Protein AF-R6ZCU5-F1 (afdb_monomer_lite)

Secondary structure (DSSP, 8-state):
-BTTSGGGG-S-B-HHHHTTSEEEEETT-HHHHHHHHHH-TTSEEEEES-HHHHHHHHHH----B---HHHHTTSPP-TTB----B-SGGG---------GGGHHHHHHHHHHHHT-----SSTT--------------HHHHHHHHTTS------------

pLDDT: mean 70.79, std 24.39, range [27.36, 96.94]

Sequence (162 aa):
MPLGHPLAARQSVTFQDLDGFSLLAHRNALAWMELCRRKLPHSNLLAQDSLESLHQLIDSSTLPAFGSVRALERERPRGNRVAIPLQDAEARATYYLACLQGEQKRYSGLFRRVRGGIWVSPVAGALVPNAGSVAVILNSAFLLQRRRKLPLEEERQPTLLS

Structure (mmCIF, N/CA/C/O backbone):
data_AF-R6ZCU5-F1
#
_entry.id   AF-R6ZCU5-F1
#
loop_
_atom_site.group_PDB
_atom_site.id
_atom_site.type_symbol
_atom_site.label_atom_id
_atom_site.label_alt_id
_atom_site.label_comp_id
_atom_site.label_asym_id
_atom_site.label_entity_id
_atom_site.label_seq_id
_atom_site.pdbx_PDB_ins_code
_atom_site.Cartn_x
_atom_site.Cartn_y
_atom_site.Cartn_z
_atom_site.occupancy
_atom_site.B_iso_or_equiv
_atom_site.auth_seq_id
_atom_site.auth_comp_id
_atom_site.auth_asym_id
_atom_site.auth_atom_id
_atom_site.pdbx_PDB_model_num
ATOM 1 N N . MET A 1 1 ? 6.414 4.471 -5.700 1.00 90.50 1 MET A N 1
ATOM 2 C CA . MET A 1 1 ? 6.729 4.578 -7.139 1.00 90.50 1 MET A CA 1
ATOM 3 C C . MET A 1 1 ? 8.246 4.623 -7.329 1.00 90.50 1 MET A C 1
ATOM 5 O O . MET A 1 1 ? 8.866 5.409 -6.629 1.00 90.50 1 MET A O 1
ATOM 9 N N . PRO A 1 2 ? 8.875 3.791 -8.178 1.00 92.88 2 PRO A N 1
ATOM 10 C CA . PRO A 1 2 ? 10.289 3.953 -8.546 1.00 92.88 2 PRO A CA 1
ATOM 11 C C . PRO A 1 2 ? 10.523 5.289 -9.260 1.00 92.88 2 PRO A C 1
ATOM 13 O O . PRO A 1 2 ? 9.673 5.695 -10.047 1.00 92.88 2 PRO A O 1
ATOM 16 N N . LEU A 1 3 ? 11.662 5.950 -9.023 1.00 91.50 3 LEU A N 1
ATOM 17 C CA . LEU A 1 3 ? 11.943 7.283 -9.587 1.00 91.50 3 LEU A CA 1
ATOM 18 C C . LEU A 1 3 ? 11.952 7.327 -11.126 1.00 91.50 3 LEU A C 1
ATOM 20 O O . LEU A 1 3 ? 11.568 8.338 -11.700 1.00 91.50 3 LEU A O 1
ATOM 24 N N . GLY A 1 4 ? 12.345 6.237 -11.793 1.00 91.25 4 GLY A N 1
ATOM 25 C CA . GLY A 1 4 ? 12.350 6.145 -13.260 1.00 91.25 4 GLY A CA 1
ATOM 26 C C . GLY A 1 4 ? 10.990 5.833 -13.897 1.00 91.25 4 GLY A C 1
ATOM 27 O O . GLY A 1 4 ? 10.905 5.712 -15.114 1.00 91.25 4 GLY A O 1
ATOM 28 N N . HIS A 1 5 ? 9.928 5.653 -13.107 1.00 93.00 5 HIS A N 1
ATOM 29 C CA . HIS A 1 5 ? 8.602 5.342 -13.643 1.00 93.00 5 HIS A CA 1
ATOM 30 C C . HIS A 1 5 ? 7.949 6.600 -14.252 1.00 93.00 5 HIS A C 1
ATOM 32 O O . HIS A 1 5 ? 8.029 7.658 -13.629 1.00 93.00 5 HIS A O 1
ATOM 38 N N . PRO A 1 6 ? 7.213 6.524 -15.381 1.00 92.31 6 PRO A N 1
ATOM 39 C CA . PRO A 1 6 ? 6.577 7.700 -16.000 1.00 92.31 6 PRO A CA 1
ATOM 40 C C . PRO A 1 6 ? 5.651 8.486 -15.060 1.00 92.31 6 PRO A C 1
ATOM 42 O O . PRO A 1 6 ? 5.532 9.705 -15.142 1.00 92.31 6 PRO A O 1
ATOM 45 N N . LEU A 1 7 ? 5.008 7.782 -14.126 1.00 93.12 7 LEU A N 1
ATOM 46 C CA . LEU A 1 7 ? 4.127 8.386 -13.123 1.00 93.12 7 LEU A CA 1
ATOM 47 C C . LEU A 1 7 ? 4.873 8.987 -11.920 1.00 93.12 7 LEU A C 1
ATOM 49 O O . LEU A 1 7 ? 4.233 9.626 -11.095 1.00 93.12 7 LEU A O 1
ATOM 53 N N . ALA A 1 8 ? 6.191 8.799 -11.794 1.00 91.69 8 ALA A N 1
ATOM 54 C CA . ALA A 1 8 ? 6.970 9.221 -10.627 1.00 91.69 8 ALA A CA 1
ATOM 55 C C . ALA A 1 8 ? 6.992 10.743 -10.416 1.00 91.69 8 ALA A C 1
ATOM 57 O O . ALA A 1 8 ? 7.107 11.203 -9.284 1.00 91.69 8 ALA A O 1
ATOM 58 N N . ALA A 1 9 ? 6.866 11.512 -11.499 1.00 91.56 9 ALA A N 1
ATOM 59 C CA . ALA A 1 9 ? 6.866 12.972 -11.468 1.00 91.56 9 ALA A CA 1
ATOM 60 C C . ALA A 1 9 ? 5.484 13.583 -11.163 1.00 91.56 9 ALA A C 1
ATOM 62 O O . ALA A 1 9 ? 5.365 14.801 -11.039 1.00 91.56 9 ALA A O 1
ATOM 63 N N . ARG A 1 10 ? 4.424 12.768 -11.074 1.00 91.69 10 ARG A N 1
ATOM 64 C CA . ARG A 1 10 ? 3.072 13.267 -10.799 1.00 91.69 10 ARG A CA 1
ATOM 65 C C . ARG A 1 10 ? 2.882 13.539 -9.307 1.00 91.69 10 ARG A C 1
ATOM 67 O O . ARG A 1 10 ? 3.370 12.795 -8.463 1.00 91.69 10 ARG A O 1
ATOM 74 N N . GLN A 1 11 ? 2.114 14.581 -8.991 1.00 89.44 11 GLN A N 1
ATOM 75 C CA . GLN A 1 11 ? 1.754 14.929 -7.608 1.00 89.44 11 GLN A CA 1
ATOM 76 C C . GLN A 1 11 ? 0.723 13.962 -7.006 1.00 89.44 11 GLN A C 1
ATOM 78 O O . GLN A 1 11 ? 0.718 13.734 -5.800 1.00 89.44 11 GLN A O 1
ATOM 83 N N . SER A 1 12 ? -0.134 13.385 -7.845 1.00 89.31 12 SER A N 1
ATOM 84 C CA . SER A 1 12 ? -1.115 12.357 -7.501 1.00 89.31 12 SER A CA 1
ATOM 85 C C . SER A 1 12 ? -1.391 11.477 -8.720 1.00 89.31 12 SER A C 1
ATOM 87 O O . SER A 1 12 ? -1.084 11.849 -9.856 1.00 89.31 12 SER A O 1
ATOM 89 N N . VAL A 1 13 ? -1.962 10.299 -8.483 1.00 92.31 13 VAL A N 1
ATOM 90 C CA . VAL A 1 13 ? -2.435 9.383 -9.532 1.00 92.31 13 VAL A CA 1
ATOM 91 C C . VAL A 1 13 ? -3.822 8.853 -9.187 1.00 92.31 13 VAL A C 1
ATOM 93 O O . VAL A 1 13 ? -4.266 8.953 -8.043 1.00 92.31 13 VAL A O 1
ATOM 96 N N . THR A 1 14 ? -4.503 8.283 -10.171 1.00 93.31 14 THR A N 1
ATOM 97 C CA . THR A 1 14 ? -5.758 7.543 -9.992 1.00 93.31 14 THR A CA 1
ATOM 98 C C . THR A 1 14 ? -5.542 6.037 -10.149 1.00 93.31 14 THR A C 1
ATOM 100 O O . THR A 1 14 ? -4.502 5.600 -10.647 1.00 93.31 14 THR A O 1
ATOM 103 N N . PHE A 1 15 ? -6.523 5.214 -9.773 1.00 93.00 15 PHE A N 1
ATOM 104 C CA . PHE A 1 15 ? -6.508 3.791 -10.127 1.00 93.00 15 PHE A CA 1
ATOM 105 C C . PHE A 1 15 ? -6.461 3.587 -11.644 1.00 93.00 15 PHE A C 1
ATOM 107 O O . PHE A 1 15 ? -5.748 2.706 -12.106 1.00 93.00 15 PHE A O 1
ATOM 114 N N . GLN A 1 16 ? -7.143 4.433 -12.420 1.00 95.56 16 GLN A N 1
ATOM 115 C CA . GLN A 1 16 ? -7.116 4.355 -13.880 1.00 95.56 16 GLN A CA 1
ATOM 116 C C . GLN A 1 16 ? -5.708 4.585 -14.446 1.00 95.56 16 GLN A C 1
ATOM 118 O O . GLN A 1 16 ? -5.315 3.906 -15.386 1.00 95.56 16 GLN A O 1
ATOM 123 N N . ASP A 1 17 ? -4.925 5.490 -13.851 1.00 94.88 17 ASP A N 1
ATOM 124 C CA . ASP A 1 17 ? -3.525 5.697 -14.245 1.00 94.88 17 ASP A CA 1
ATOM 125 C C . ASP A 1 17 ? -2.634 4.484 -13.944 1.00 94.88 17 ASP A C 1
ATOM 127 O O . ASP A 1 17 ? -1.582 4.332 -14.559 1.00 94.88 17 ASP A O 1
ATOM 131 N N . LEU A 1 18 ? -3.008 3.659 -12.960 1.00 93.69 18 LEU A N 1
ATOM 132 C CA . LEU A 1 18 ? -2.254 2.475 -12.541 1.00 93.69 18 LEU A CA 1
ATOM 133 C C . LEU A 1 18 ? -2.708 1.186 -13.242 1.00 93.69 18 LEU A C 1
ATOM 135 O O . LEU A 1 18 ? -1.984 0.186 -13.190 1.00 93.69 18 LEU A O 1
ATOM 139 N N . ASP A 1 19 ? -3.889 1.187 -13.856 1.00 95.75 19 ASP A N 1
ATOM 140 C CA . ASP A 1 19 ? -4.456 0.003 -14.489 1.00 95.75 19 ASP A CA 1
ATOM 141 C C . ASP A 1 19 ? -3.603 -0.439 -15.687 1.00 95.75 19 ASP A C 1
ATOM 143 O O . ASP A 1 19 ? -3.091 0.375 -16.456 1.00 95.75 19 ASP A O 1
ATOM 147 N N . GLY A 1 20 ? -3.388 -1.746 -15.814 1.00 94.50 20 GLY A N 1
ATOM 148 C CA . GLY A 1 20 ? -2.476 -2.324 -16.808 1.00 94.50 20 GLY A CA 1
ATOM 149 C C . GLY A 1 20 ? -1.012 -2.443 -16.362 1.00 94.50 20 GLY A C 1
ATOM 150 O O . GLY A 1 20 ? -0.247 -3.177 -16.987 1.00 94.50 20 GLY A O 1
ATOM 151 N N . PHE A 1 21 ? -0.595 -1.806 -15.259 1.00 93.50 21 PHE A N 1
ATOM 152 C CA . PHE A 1 21 ? 0.750 -2.013 -14.704 1.00 93.50 21 PHE A CA 1
ATOM 153 C C . PHE A 1 21 ? 0.845 -3.263 -13.818 1.00 93.50 21 PHE A C 1
ATOM 155 O O . PHE A 1 21 ? -0.131 -3.713 -13.218 1.00 93.50 21 PHE A O 1
ATOM 162 N N . SER A 1 22 ? 2.060 -3.805 -13.682 1.00 94.19 22 SER A N 1
ATOM 163 C CA . SER A 1 22 ? 2.373 -4.800 -12.648 1.00 94.19 22 SER A CA 1
ATOM 164 C C . SER A 1 22 ? 2.699 -4.103 -11.330 1.00 94.19 22 SER A C 1
ATOM 166 O O . SER A 1 22 ? 3.549 -3.215 -11.300 1.00 94.19 22 SER A O 1
ATOM 168 N N . LEU A 1 23 ? 2.045 -4.500 -10.240 1.00 92.81 23 LEU A N 1
ATOM 169 C CA . LEU A 1 23 ? 2.118 -3.810 -8.951 1.00 92.81 23 LEU A CA 1
ATOM 170 C C . LEU A 1 23 ? 2.423 -4.801 -7.828 1.00 92.81 23 LEU A C 1
ATOM 172 O O . LEU A 1 23 ? 1.792 -5.852 -7.723 1.00 92.81 23 LEU A O 1
ATOM 176 N N . LEU A 1 24 ? 3.360 -4.443 -6.953 1.00 92.31 24 LEU A N 1
ATOM 177 C CA . LEU A 1 24 ? 3.630 -5.171 -5.716 1.00 92.31 24 LEU A CA 1
ATOM 178 C C . LEU A 1 24 ? 2.575 -4.815 -4.667 1.00 92.31 24 LEU A C 1
ATOM 180 O O . LEU A 1 24 ? 2.266 -3.638 -4.469 1.00 92.31 24 LEU A O 1
ATOM 184 N N . ALA A 1 25 ? 2.044 -5.814 -3.968 1.00 89.00 25 ALA A N 1
ATOM 185 C CA . ALA A 1 25 ? 1.054 -5.605 -2.915 1.00 89.00 25 ALA A CA 1
ATOM 186 C C . ALA A 1 25 ? 1.232 -6.603 -1.765 1.00 89.00 25 ALA A C 1
ATOM 188 O O . ALA A 1 25 ? 1.785 -7.690 -1.937 1.00 89.00 25 ALA A O 1
ATOM 189 N N . HIS A 1 26 ? 0.720 -6.255 -0.585 1.00 85.56 26 HIS A N 1
ATOM 190 C CA . HIS A 1 26 ? 0.636 -7.187 0.540 1.00 85.56 26 HIS A CA 1
ATOM 191 C C . HIS A 1 26 ? -0.700 -7.935 0.516 1.00 85.56 26 HIS A C 1
ATOM 193 O O . HIS A 1 26 ? -1.758 -7.308 0.565 1.00 85.56 26 HIS A O 1
ATOM 199 N N . ARG A 1 27 ? -0.682 -9.274 0.475 1.00 81.81 27 ARG A N 1
ATOM 200 C CA . ARG A 1 27 ? -1.903 -10.089 0.336 1.00 81.81 27 ARG A CA 1
ATOM 201 C C . ARG A 1 27 ? -2.856 -9.944 1.521 1.00 81.81 27 ARG A C 1
ATOM 203 O O . ARG A 1 27 ? -4.070 -9.913 1.328 1.00 81.81 27 ARG A O 1
ATOM 210 N N . ASN A 1 28 ? -2.325 -9.823 2.738 1.00 76.62 28 ASN A N 1
ATOM 211 C CA . ASN A 1 28 ? -3.148 -9.785 3.954 1.00 76.62 28 ASN A CA 1
ATOM 212 C C . ASN A 1 28 ? -3.865 -8.439 4.153 1.00 76.62 28 ASN A C 1
ATOM 214 O O . ASN A 1 28 ? -4.704 -8.298 5.043 1.00 76.62 28 ASN A O 1
ATOM 218 N N . ALA A 1 29 ? -3.605 -7.461 3.286 1.00 75.06 29 ALA A N 1
ATOM 219 C CA . ALA A 1 29 ? -4.337 -6.209 3.199 1.00 75.06 29 ALA A CA 1
ATOM 220 C C . ALA A 1 29 ? -5.683 -6.397 2.460 1.00 75.06 29 ALA A C 1
ATOM 222 O O . ALA A 1 29 ? -5.950 -5.736 1.461 1.00 75.06 29 ALA A O 1
ATOM 223 N N . LEU A 1 30 ? -6.539 -7.308 2.943 1.00 70.38 30 LEU A N 1
ATOM 224 C CA . LEU A 1 30 ? -7.701 -7.835 2.205 1.00 70.38 30 LEU A CA 1
ATOM 225 C C . LEU A 1 30 ? -8.634 -6.764 1.609 1.00 70.38 30 LEU A C 1
ATOM 227 O O . LEU A 1 30 ? -9.051 -6.901 0.463 1.00 70.38 30 LEU A O 1
ATOM 231 N N . ALA A 1 31 ? -8.924 -5.685 2.345 1.00 75.19 31 ALA A N 1
ATOM 232 C CA . ALA A 1 31 ? -9.763 -4.585 1.848 1.00 75.19 31 ALA A CA 1
ATOM 233 C C . ALA A 1 31 ? -9.150 -3.893 0.620 1.00 75.19 31 ALA A C 1
ATOM 235 O O . ALA A 1 31 ? -9.834 -3.604 -0.359 1.00 75.19 31 ALA A O 1
ATOM 236 N N . TRP A 1 32 ? -7.839 -3.664 0.670 1.00 79.75 32 TRP A N 1
ATOM 237 C CA . TRP A 1 32 ? -7.087 -3.057 -0.417 1.00 79.75 32 TRP A CA 1
ATOM 238 C C . TRP A 1 32 ? -6.946 -4.015 -1.597 1.00 79.75 32 TRP A C 1
ATOM 240 O O . TRP A 1 32 ? -7.110 -3.601 -2.737 1.00 79.75 32 TRP A O 1
ATOM 250 N N . MET A 1 33 ? -6.734 -5.306 -1.334 1.00 82.62 33 MET A N 1
ATOM 251 C CA . MET A 1 33 ? -6.694 -6.329 -2.380 1.00 82.62 33 MET A CA 1
ATOM 252 C C . MET A 1 33 ? -8.020 -6.441 -3.139 1.00 82.62 33 MET A C 1
ATOM 254 O O . MET A 1 33 ? -8.014 -6.577 -4.360 1.00 82.62 33 MET A O 1
ATOM 258 N N . GLU A 1 34 ? -9.157 -6.371 -2.444 1.00 84.94 34 GLU A N 1
ATOM 259 C CA . GLU A 1 34 ? -10.476 -6.358 -3.085 1.00 84.94 34 GLU A CA 1
ATOM 260 C C . GLU A 1 34 ? -10.679 -5.098 -3.935 1.00 84.94 34 GLU A C 1
ATOM 262 O O . GLU A 1 34 ? -11.139 -5.190 -5.073 1.00 84.94 34 GLU A O 1
ATOM 267 N N . LEU A 1 35 ? -10.290 -3.930 -3.416 1.00 85.81 35 LEU A N 1
ATOM 268 C CA . LEU A 1 35 ? -10.362 -2.676 -4.160 1.00 85.81 35 LEU A CA 1
ATOM 269 C C . LEU A 1 35 ? -9.506 -2.724 -5.431 1.00 85.81 35 LEU A C 1
ATOM 271 O O . LEU A 1 35 ? -10.021 -2.446 -6.512 1.00 85.81 35 LEU A O 1
ATOM 275 N N . CYS A 1 36 ? -8.245 -3.148 -5.318 1.00 85.88 36 CYS A N 1
ATOM 276 C CA . CYS A 1 36 ? -7.345 -3.294 -6.457 1.00 85.88 36 CYS A CA 1
ATOM 277 C C . CYS A 1 36 ? -7.904 -4.280 -7.489 1.00 85.88 36 CYS A C 1
ATOM 279 O O . CYS A 1 36 ? -7.908 -3.965 -8.668 1.00 85.88 36 CYS A O 1
ATOM 281 N N . ARG A 1 37 ? -8.471 -5.422 -7.078 1.00 87.38 37 ARG A N 1
ATOM 282 C CA . ARG A 1 37 ? -9.116 -6.362 -8.018 1.00 87.38 37 ARG A CA 1
ATOM 283 C C . ARG A 1 37 ? -10.273 -5.744 -8.805 1.00 87.38 37 ARG A C 1
ATOM 285 O O . ARG A 1 37 ? -10.496 -6.139 -9.941 1.00 87.38 37 ARG A O 1
ATOM 292 N N . ARG A 1 38 ? -11.024 -4.810 -8.211 1.00 92.00 38 ARG A N 1
ATOM 293 C CA . ARG A 1 38 ? -12.134 -4.124 -8.896 1.00 92.00 38 ARG A CA 1
ATOM 294 C C . ARG A 1 38 ? -11.668 -2.975 -9.785 1.00 92.00 38 ARG A C 1
ATOM 296 O O . ARG A 1 38 ? -12.273 -2.741 -10.823 1.00 92.00 38 ARG A O 1
ATOM 303 N N . LYS A 1 39 ? -10.660 -2.223 -9.342 1.00 93.19 39 LYS A N 1
ATOM 304 C CA . LYS A 1 39 ? -10.241 -0.956 -9.962 1.00 93.19 39 LYS A CA 1
ATOM 305 C C . LYS A 1 39 ? -9.039 -1.083 -10.888 1.00 93.19 39 LYS A C 1
ATOM 307 O O . LYS A 1 39 ? -8.785 -0.165 -11.654 1.00 93.19 39 LYS A O 1
ATOM 312 N N . LEU A 1 40 ? -8.335 -2.207 -10.814 1.00 93.69 40 LEU A N 1
ATOM 313 C CA . LEU A 1 40 ? -7.165 -2.528 -11.621 1.00 93.69 40 LEU A CA 1
ATOM 314 C C . LEU A 1 40 ? -7.361 -3.880 -12.336 1.00 93.69 40 LEU A C 1
ATOM 316 O O . LEU A 1 40 ? -6.578 -4.809 -12.116 1.00 93.69 40 LEU A O 1
ATOM 320 N N . PRO A 1 41 ? -8.450 -4.055 -13.113 1.00 95.31 41 PRO A N 1
ATOM 321 C CA . PRO A 1 41 ? -8.781 -5.336 -13.733 1.00 95.31 41 PRO A CA 1
ATOM 322 C C . PRO A 1 41 ? -7.765 -5.784 -14.794 1.00 95.31 41 PRO A C 1
ATOM 324 O O . PRO A 1 41 ? -7.695 -6.977 -15.081 1.00 95.31 41 PRO A O 1
ATOM 327 N N . HIS A 1 42 ? -6.975 -4.864 -15.357 1.00 96.94 42 HIS A N 1
ATOM 328 C CA . HIS A 1 42 ? -5.948 -5.164 -16.357 1.00 96.94 42 HIS A CA 1
ATOM 329 C C . HIS A 1 42 ? -4.538 -5.235 -15.749 1.00 96.94 42 HIS A C 1
ATOM 331 O O . HIS A 1 42 ? -3.584 -5.602 -16.434 1.00 96.94 42 HIS A O 1
ATOM 337 N N . SER A 1 43 ? -4.381 -4.894 -14.468 1.00 94.50 43 SER A N 1
ATOM 338 C CA . SER A 1 43 ? -3.100 -4.969 -13.764 1.00 94.50 43 SER A CA 1
ATOM 339 C C . SER A 1 43 ? -2.761 -6.374 -13.281 1.00 94.50 43 SER A C 1
ATOM 341 O O . SER A 1 43 ? -3.611 -7.140 -12.827 1.00 94.50 43 SER A O 1
ATOM 343 N N . ASN A 1 44 ? -1.462 -6.668 -13.240 1.00 93.44 44 ASN A N 1
ATOM 344 C CA . ASN A 1 44 ? -0.944 -7.847 -12.557 1.00 93.44 44 ASN A CA 1
ATOM 345 C C . ASN A 1 44 ? -0.553 -7.498 -11.111 1.00 93.44 44 ASN A C 1
ATOM 347 O O . ASN A 1 44 ? 0.438 -6.806 -10.869 1.00 93.44 44 ASN A O 1
ATOM 351 N N . LEU A 1 45 ? -1.325 -7.982 -10.136 1.00 90.75 45 LEU A N 1
ATOM 352 C CA . LEU A 1 45 ? -1.046 -7.776 -8.714 1.00 90.75 45 LEU A CA 1
ATOM 353 C C . LEU A 1 45 ? -0.138 -8.889 -8.173 1.00 90.75 45 LEU A C 1
ATOM 355 O O . LEU A 1 45 ? -0.595 -9.982 -7.829 1.00 90.75 45 LEU A O 1
ATOM 359 N N . LEU A 1 46 ? 1.147 -8.579 -8.024 1.00 92.19 46 LEU A N 1
ATOM 360 C CA . LEU A 1 46 ? 2.150 -9.447 -7.410 1.00 92.19 46 LEU A CA 1
ATOM 361 C C . LEU A 1 46 ? 2.029 -9.388 -5.881 1.00 92.19 46 LEU A C 1
ATOM 363 O O . LEU A 1 46 ? 2.787 -8.705 -5.187 1.00 92.19 46 LEU A O 1
ATOM 367 N N . ALA A 1 47 ? 1.023 -10.088 -5.361 1.00 89.81 47 ALA A N 1
ATOM 368 C CA . ALA A 1 47 ? 0.695 -10.093 -3.942 1.00 89.81 47 ALA A CA 1
ATOM 369 C C . ALA A 1 47 ? 1.577 -11.066 -3.139 1.00 89.81 47 ALA A C 1
ATOM 371 O O . ALA A 1 47 ? 1.548 -12.276 -3.377 1.00 89.81 47 ALA A O 1
ATOM 372 N N . GLN A 1 48 ? 2.299 -10.536 -2.152 1.00 90.19 48 GLN A N 1
ATOM 373 C CA . GLN A 1 48 ? 3.151 -11.294 -1.232 1.00 90.19 48 GLN A CA 1
ATOM 374 C C . GLN A 1 48 ? 2.482 -11.480 0.130 1.00 90.19 48 GLN A C 1
ATOM 376 O O . GLN A 1 48 ? 1.835 -10.561 0.640 1.00 90.19 48 GLN A O 1
ATOM 381 N N . ASP A 1 49 ? 2.684 -12.642 0.746 1.00 88.06 49 ASP A N 1
ATOM 382 C CA . ASP A 1 49 ? 2.114 -12.961 2.063 1.00 88.06 49 ASP A CA 1
ATOM 383 C C . ASP A 1 49 ? 2.986 -12.419 3.201 1.00 88.06 49 ASP A C 1
ATOM 385 O O . ASP A 1 49 ? 2.487 -11.891 4.202 1.00 88.06 49 ASP A O 1
ATOM 389 N N . SER A 1 50 ? 4.304 -12.490 3.007 1.00 89.81 50 SER A N 1
ATOM 390 C CA . SER A 1 50 ? 5.312 -11.963 3.920 1.00 89.81 50 SER A CA 1
ATOM 391 C C . SER A 1 50 ? 5.645 -10.508 3.594 1.00 89.81 50 SER A C 1
ATOM 393 O O . SER A 1 50 ? 5.930 -10.163 2.445 1.00 89.81 50 SER A O 1
ATOM 395 N N . LEU A 1 51 ? 5.657 -9.655 4.625 1.00 85.06 51 LEU A N 1
ATOM 396 C CA . LEU A 1 51 ? 6.162 -8.283 4.508 1.00 85.06 51 LEU A CA 1
ATOM 397 C C . LEU A 1 51 ? 7.661 -8.258 4.203 1.00 85.06 51 LEU A C 1
ATOM 399 O O . LEU A 1 51 ? 8.117 -7.372 3.492 1.00 85.06 51 LEU A O 1
ATOM 403 N N . GLU A 1 52 ? 8.421 -9.234 4.697 1.00 89.31 52 GLU A N 1
ATOM 404 C CA . GLU A 1 52 ? 9.850 -9.344 4.412 1.00 89.31 52 GLU A CA 1
ATOM 405 C C . GLU A 1 52 ? 10.092 -9.616 2.925 1.00 89.31 52 GLU A C 1
ATOM 407 O O . GLU A 1 52 ? 10.816 -8.865 2.275 1.00 89.31 52 GLU A O 1
ATOM 412 N N . SER A 1 53 ? 9.415 -10.621 2.360 1.00 90.81 53 SER A N 1
ATOM 413 C CA . SER A 1 53 ? 9.506 -10.933 0.928 1.00 90.81 53 SER A CA 1
ATOM 414 C C . SER A 1 53 ? 9.016 -9.768 0.069 1.00 90.81 53 SER A C 1
ATOM 416 O O . SER A 1 53 ? 9.626 -9.440 -0.946 1.00 90.81 53 SER A O 1
ATOM 418 N N . LEU A 1 54 ? 7.946 -9.089 0.498 1.00 90.31 54 LEU A N 1
ATOM 419 C CA . LEU A 1 54 ? 7.478 -7.875 -0.163 1.00 90.31 54 LEU A CA 1
ATOM 420 C C . LEU A 1 54 ? 8.552 -6.785 -0.158 1.00 90.31 54 LEU A C 1
ATOM 422 O O . LEU A 1 54 ? 8.813 -6.195 -1.200 1.00 90.31 54 LEU A O 1
ATOM 426 N N . HIS A 1 55 ? 9.188 -6.523 0.983 1.00 89.69 55 HIS A N 1
ATOM 427 C CA . HIS A 1 55 ? 10.237 -5.513 1.086 1.00 89.69 55 HIS A CA 1
ATOM 428 C C . HIS A 1 55 ? 11.447 -5.855 0.219 1.00 89.69 55 HIS A C 1
ATOM 430 O O . HIS A 1 55 ? 11.906 -4.986 -0.514 1.00 89.69 55 HIS A O 1
ATOM 436 N N . GLN A 1 56 ? 11.887 -7.115 0.209 1.00 91.12 56 GLN A N 1
ATOM 437 C CA . GLN A 1 56 ? 12.958 -7.570 -0.680 1.00 91.12 56 GLN A CA 1
ATOM 438 C C . GLN A 1 56 ? 12.617 -7.326 -2.157 1.00 91.12 56 GLN A C 1
ATOM 440 O O . GLN A 1 56 ? 13.462 -6.850 -2.915 1.00 91.12 56 GLN A O 1
ATOM 445 N N . LEU A 1 57 ? 11.374 -7.585 -2.579 1.00 92.62 57 LEU A N 1
ATOM 446 C CA . LEU A 1 57 ? 10.926 -7.295 -3.947 1.00 92.62 57 LEU A CA 1
ATOM 447 C C . LEU A 1 57 ? 10.825 -5.795 -4.229 1.00 92.62 57 LEU A C 1
ATOM 449 O O . LEU A 1 57 ? 11.160 -5.353 -5.326 1.00 92.62 57 LEU A O 1
ATOM 453 N N . ILE A 1 58 ? 10.373 -4.991 -3.268 1.00 90.69 58 ILE A N 1
ATOM 454 C CA . ILE A 1 58 ? 10.350 -3.531 -3.417 1.00 90.69 58 ILE A CA 1
ATOM 455 C C . ILE A 1 58 ? 11.779 -3.000 -3.595 1.00 90.69 58 ILE A C 1
ATOM 457 O O . ILE A 1 58 ? 12.005 -2.134 -4.440 1.00 90.69 58 ILE A O 1
ATOM 461 N N . ASP A 1 59 ? 12.740 -3.525 -2.844 1.00 89.81 59 ASP A N 1
ATOM 462 C CA . ASP A 1 59 ? 14.124 -3.053 -2.877 1.00 89.81 59 ASP A CA 1
ATOM 463 C C . ASP A 1 59 ? 14.867 -3.514 -4.143 1.00 89.81 59 ASP A C 1
ATOM 465 O O . ASP A 1 59 ? 15.669 -2.757 -4.688 1.00 89.81 59 ASP A O 1
ATOM 469 N N . SER A 1 60 ? 14.563 -4.715 -4.647 1.00 91.50 60 SER A N 1
ATOM 470 C CA . SER A 1 60 ? 15.244 -5.326 -5.804 1.00 91.50 60 SER A CA 1
ATOM 471 C C . SER A 1 60 ? 14.578 -5.088 -7.164 1.00 91.50 60 SER A C 1
ATOM 473 O O . SER A 1 60 ? 15.212 -5.306 -8.194 1.00 91.50 60 SER A O 1
ATOM 475 N N . SER A 1 61 ? 13.317 -4.646 -7.207 1.00 92.25 61 SER A N 1
ATOM 476 C CA . SER A 1 61 ? 12.586 -4.437 -8.466 1.00 92.25 61 SER A CA 1
ATOM 477 C C . SER A 1 61 ? 12.449 -2.965 -8.853 1.00 92.25 61 SER A C 1
ATOM 479 O O . SER A 1 61 ? 12.622 -2.054 -8.043 1.00 92.25 61 SER A O 1
ATOM 481 N N . THR A 1 62 ? 12.022 -2.735 -10.093 1.00 91.75 62 THR A N 1
ATOM 482 C CA . THR A 1 62 ? 11.549 -1.442 -10.611 1.00 91.75 62 THR A CA 1
ATOM 483 C C . THR A 1 62 ? 10.020 -1.377 -10.692 1.00 91.75 62 THR A C 1
ATOM 485 O O . THR A 1 62 ? 9.469 -0.528 -11.385 1.00 91.75 62 THR A O 1
ATOM 488 N N . LEU A 1 63 ? 9.304 -2.249 -9.973 1.00 93.75 63 LEU A N 1
ATOM 489 C CA . LEU A 1 63 ? 7.841 -2.259 -9.981 1.00 93.75 63 LEU A CA 1
ATOM 490 C C . LEU A 1 63 ? 7.265 -1.245 -8.985 1.00 93.75 63 LEU A C 1
ATOM 492 O O . LEU A 1 63 ? 7.819 -1.076 -7.888 1.00 93.75 63 LEU A O 1
ATOM 496 N N . PRO A 1 64 ? 6.152 -0.563 -9.305 1.00 92.62 64 PRO A N 1
ATOM 497 C CA . PRO A 1 64 ? 5.391 0.181 -8.313 1.00 92.62 64 PRO A CA 1
ATOM 498 C C . PRO A 1 64 ? 4.876 -0.739 -7.201 1.00 92.62 64 PRO A C 1
ATOM 500 O O . PRO A 1 64 ? 4.630 -1.925 -7.408 1.00 92.62 64 PRO A O 1
ATOM 503 N N . ALA A 1 65 ? 4.721 -0.175 -6.006 1.00 89.94 65 ALA A N 1
ATOM 504 C CA . ALA A 1 65 ? 4.232 -0.885 -4.834 1.00 89.94 65 ALA A CA 1
ATOM 505 C C . ALA A 1 65 ? 3.039 -0.135 -4.251 1.00 89.94 65 ALA A C 1
ATOM 507 O O . ALA A 1 65 ? 3.106 1.083 -4.061 1.00 89.94 65 ALA A O 1
ATOM 508 N N . PHE A 1 66 ? 1.965 -0.871 -3.994 1.00 85.06 66 PHE A N 1
ATOM 509 C CA . PHE A 1 66 ? 0.766 -0.376 -3.346 1.00 85.06 66 PHE A CA 1
ATOM 510 C C . PHE A 1 66 ? 0.925 -0.473 -1.826 1.00 85.06 66 PHE A C 1
ATOM 512 O O . PHE A 1 66 ? 1.261 -1.531 -1.293 1.00 85.06 66 PHE A O 1
ATOM 519 N N . GLY A 1 67 ? 0.645 0.620 -1.119 1.00 78.06 67 GLY A N 1
ATOM 520 C CA . GLY A 1 67 ? 0.739 0.680 0.334 1.00 78.06 67 GLY A CA 1
ATOM 521 C C . GLY A 1 67 ? -0.137 1.787 0.907 1.00 78.06 67 GLY A C 1
ATOM 522 O O . GLY A 1 67 ? -0.423 2.781 0.246 1.00 78.06 67 GLY A O 1
ATOM 523 N N . SER A 1 68 ? -0.579 1.611 2.152 1.00 75.44 68 SER A N 1
ATOM 524 C CA . SER A 1 68 ? -1.305 2.663 2.871 1.00 75.44 68 SER A CA 1
ATOM 525 C C . SER A 1 68 ? -0.330 3.670 3.483 1.00 75.44 68 SER A C 1
ATOM 527 O O . SER A 1 68 ? 0.757 3.284 3.911 1.00 75.44 68 SER A O 1
ATOM 529 N N . VAL A 1 69 ? -0.740 4.933 3.625 1.00 73.31 69 VAL A N 1
ATOM 530 C CA . VAL A 1 69 ? 0.069 5.974 4.295 1.00 73.31 69 VAL A CA 1
ATOM 531 C C . VAL A 1 69 ? 0.536 5.523 5.688 1.00 73.31 69 VAL A C 1
ATOM 533 O O . VAL A 1 69 ? 1.692 5.705 6.047 1.00 73.31 69 VAL A O 1
ATOM 536 N N . ARG A 1 70 ? -0.326 4.820 6.435 1.00 69.81 70 ARG A N 1
ATOM 537 C CA . ARG A 1 70 ? 0.004 4.272 7.764 1.00 69.81 70 ARG A CA 1
ATOM 538 C C . ARG A 1 70 ? 1.075 3.180 7.741 1.00 69.81 70 ARG A C 1
ATOM 540 O O . ARG A 1 70 ? 1.736 2.965 8.753 1.00 69.81 70 ARG A O 1
ATOM 547 N N . ALA A 1 71 ? 1.192 2.442 6.637 1.00 68.94 71 ALA A N 1
ATOM 548 C CA . ALA A 1 71 ? 2.259 1.459 6.466 1.00 68.94 71 ALA A CA 1
ATOM 549 C C . ALA A 1 71 ? 3.590 2.180 6.216 1.00 68.94 71 ALA A C 1
ATOM 551 O O . ALA A 1 71 ? 4.561 1.900 6.911 1.00 68.94 71 ALA A O 1
ATOM 552 N N . LEU A 1 72 ? 3.580 3.200 5.347 1.00 67.94 72 LEU A N 1
ATOM 553 C CA . LEU A 1 72 ? 4.758 4.013 5.028 1.00 67.94 72 LEU A CA 1
ATOM 554 C C . LEU A 1 72 ? 5.373 4.692 6.259 1.00 67.94 72 LEU A C 1
ATOM 556 O O . LEU A 1 72 ? 6.590 4.742 6.371 1.00 67.94 72 LEU A O 1
ATOM 560 N N . GLU A 1 73 ? 4.560 5.162 7.208 1.00 67.19 73 GLU A N 1
ATOM 561 C CA . GLU A 1 73 ? 5.044 5.767 8.464 1.00 67.19 73 GLU A CA 1
ATOM 562 C C . GLU A 1 73 ? 5.912 4.824 9.312 1.00 67.19 73 GLU A C 1
ATOM 564 O O . GLU A 1 73 ? 6.716 5.275 10.125 1.00 67.19 73 GLU A O 1
ATOM 569 N N . ARG A 1 74 ? 5.729 3.510 9.158 1.00 69.38 74 ARG A N 1
ATOM 570 C CA . ARG A 1 74 ? 6.472 2.480 9.896 1.00 69.38 74 ARG A CA 1
ATOM 571 C C . ARG A 1 74 ? 7.627 1.900 9.086 1.00 69.38 74 ARG A C 1
ATOM 573 O O . ARG A 1 74 ? 8.394 1.096 9.612 1.00 69.38 74 ARG A O 1
ATOM 580 N N . GLU A 1 75 ? 7.726 2.269 7.816 1.00 71.06 75 GLU A N 1
ATOM 581 C CA . GLU A 1 75 ? 8.744 1.785 6.898 1.00 71.06 75 GLU A CA 1
ATOM 582 C C . GLU A 1 75 ? 9.958 2.716 6.884 1.00 71.06 75 GLU A C 1
ATOM 584 O O . GLU A 1 75 ? 9.877 3.915 7.153 1.00 71.06 75 GLU A O 1
ATOM 589 N N . ARG A 1 76 ? 11.122 2.155 6.548 1.00 74.62 76 AR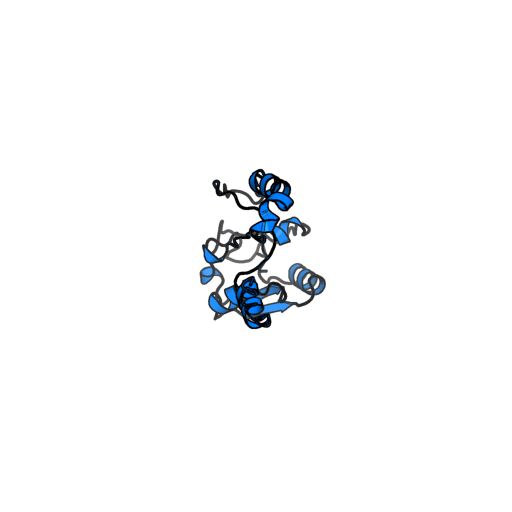G A N 1
ATOM 590 C CA . ARG A 1 76 ? 12.321 2.961 6.312 1.00 74.62 76 ARG A CA 1
ATOM 591 C C . ARG A 1 76 ? 12.174 3.707 4.978 1.00 74.62 76 ARG A C 1
ATOM 593 O O . ARG A 1 76 ? 11.745 3.087 4.000 1.00 74.62 76 ARG A O 1
ATOM 600 N N . PRO A 1 77 ? 12.557 4.995 4.897 1.00 73.62 77 PRO A N 1
ATOM 601 C CA . PRO A 1 77 ? 12.585 5.716 3.630 1.00 73.62 77 PRO A CA 1
ATOM 602 C C . PRO A 1 77 ? 13.470 4.998 2.605 1.00 73.62 77 PRO A C 1
ATOM 604 O O . PRO A 1 77 ? 14.572 4.555 2.932 1.00 73.62 77 PRO A O 1
ATOM 607 N N . ARG A 1 78 ? 13.003 4.911 1.357 1.00 79.44 78 ARG A N 1
ATOM 608 C CA . ARG A 1 78 ? 13.756 4.330 0.237 1.00 79.44 78 ARG A CA 1
ATOM 609 C C . ARG A 1 78 ? 14.143 5.440 -0.733 1.00 79.44 78 ARG A C 1
ATOM 611 O O . ARG A 1 78 ? 13.272 6.005 -1.383 1.00 79.44 78 ARG A O 1
ATOM 618 N N . GLY A 1 79 ? 15.436 5.746 -0.851 1.00 82.62 79 GLY A N 1
ATOM 619 C CA . GLY A 1 79 ? 15.917 6.868 -1.674 1.00 82.62 79 GLY A CA 1
ATOM 620 C C . GLY A 1 79 ? 15.656 6.724 -3.180 1.00 82.62 79 GLY A C 1
ATOM 621 O O . GLY A 1 79 ? 15.634 7.716 -3.896 1.00 82.62 79 GLY A O 1
ATOM 622 N N . ASN A 1 80 ? 15.413 5.506 -3.669 1.00 88.12 80 ASN A N 1
ATOM 623 C CA . ASN A 1 80 ? 15.141 5.214 -5.080 1.00 88.12 80 ASN A CA 1
ATOM 624 C C . ASN A 1 80 ? 13.645 5.247 -5.447 1.00 88.12 80 ASN A C 1
ATOM 626 O O . ASN A 1 80 ? 13.267 4.880 -6.567 1.00 88.12 80 ASN A O 1
ATOM 630 N N . ARG A 1 81 ? 12.773 5.632 -4.508 1.00 89.88 81 ARG A N 1
ATOM 631 C CA . ARG A 1 81 ? 11.319 5.564 -4.659 1.00 89.88 81 ARG A CA 1
ATOM 632 C C . ARG A 1 81 ? 10.645 6.782 -4.031 1.00 89.88 81 ARG A C 1
ATOM 634 O O . ARG A 1 81 ? 11.034 7.253 -2.973 1.00 89.88 81 ARG A O 1
ATOM 641 N N . VAL A 1 82 ? 9.569 7.237 -4.660 1.00 87.88 82 VAL A N 1
ATOM 642 C CA . VAL A 1 82 ? 8.700 8.312 -4.174 1.00 87.88 82 VAL A CA 1
ATOM 643 C C . VAL A 1 82 ? 7.312 7.766 -3.841 1.00 87.88 82 VAL A C 1
ATOM 645 O O . V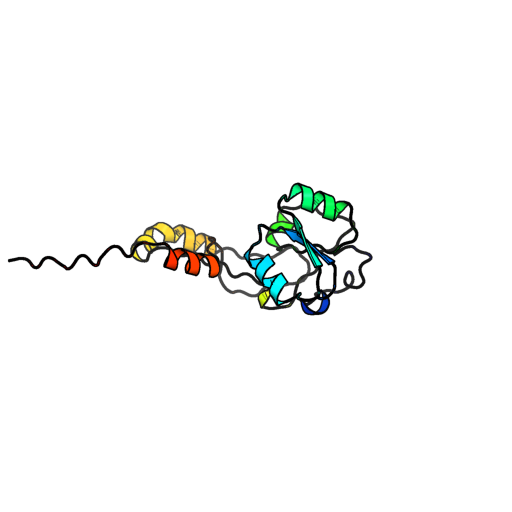AL A 1 82 ? 6.779 6.904 -4.549 1.00 87.88 82 VAL A O 1
ATOM 648 N N . ALA A 1 83 ? 6.727 8.225 -2.736 1.00 88.62 83 ALA A N 1
ATOM 649 C CA . ALA A 1 83 ? 5.335 7.947 -2.399 1.00 88.62 83 ALA A CA 1
ATOM 650 C C . ALA A 1 83 ? 4.433 8.936 -3.147 1.00 88.62 83 ALA A C 1
ATOM 652 O O . ALA A 1 83 ? 4.646 10.140 -3.054 1.00 88.62 83 ALA A O 1
ATOM 653 N N . ILE A 1 84 ? 3.441 8.426 -3.880 1.00 88.88 84 ILE A N 1
ATOM 654 C CA . ILE A 1 84 ? 2.495 9.246 -4.648 1.00 88.88 84 ILE A CA 1
ATOM 655 C C . ILE A 1 84 ? 1.087 8.906 -4.165 1.00 88.88 84 ILE A C 1
ATOM 657 O O . ILE A 1 84 ? 0.737 7.722 -4.159 1.00 88.88 84 ILE A O 1
ATOM 661 N N . PRO A 1 85 ? 0.297 9.895 -3.720 1.00 90.38 85 PRO A N 1
ATOM 662 C CA . PRO A 1 85 ? -1.054 9.656 -3.244 1.00 90.38 85 PRO A CA 1
ATOM 663 C C . PRO A 1 85 ? -1.992 9.244 -4.384 1.00 90.38 85 PRO A C 1
ATOM 665 O O . PRO A 1 85 ? -1.901 9.747 -5.507 1.00 90.38 85 PRO A O 1
ATOM 668 N N . LEU A 1 86 ? -2.934 8.360 -4.053 1.00 88.19 86 LEU A N 1
ATOM 669 C CA . LEU A 1 86 ? -4.094 8.065 -4.887 1.00 88.19 86 LEU A CA 1
ATOM 670 C C . LEU A 1 86 ? -5.197 9.089 -4.617 1.00 88.19 86 LEU A C 1
ATOM 672 O O . LEU A 1 86 ? -5.532 9.339 -3.458 1.00 88.19 86 LEU A O 1
ATOM 676 N N . GLN A 1 87 ? -5.749 9.679 -5.675 1.00 89.75 87 GLN A N 1
ATOM 677 C CA . GLN A 1 87 ? -6.762 10.731 -5.572 1.00 89.75 87 GLN A CA 1
ATOM 678 C C . GLN A 1 87 ? -8.195 10.188 -5.474 1.00 89.75 87 GLN A C 1
ATOM 680 O O . GLN A 1 87 ? -9.083 10.896 -4.997 1.00 89.75 87 GLN A O 1
ATOM 685 N N . ASP A 1 88 ? -8.433 8.943 -5.894 1.00 86.88 88 ASP A N 1
ATOM 686 C CA . ASP A 1 88 ? -9.756 8.323 -5.844 1.00 86.88 88 ASP A CA 1
ATOM 687 C C . ASP A 1 88 ? -10.327 8.320 -4.423 1.00 86.88 88 ASP A C 1
ATOM 689 O O . ASP A 1 88 ? -9.667 7.910 -3.467 1.00 86.88 88 ASP A O 1
ATOM 693 N N . ALA A 1 89 ? -11.600 8.695 -4.281 1.00 86.12 89 ALA A N 1
ATOM 694 C CA . ALA A 1 89 ? -12.277 8.695 -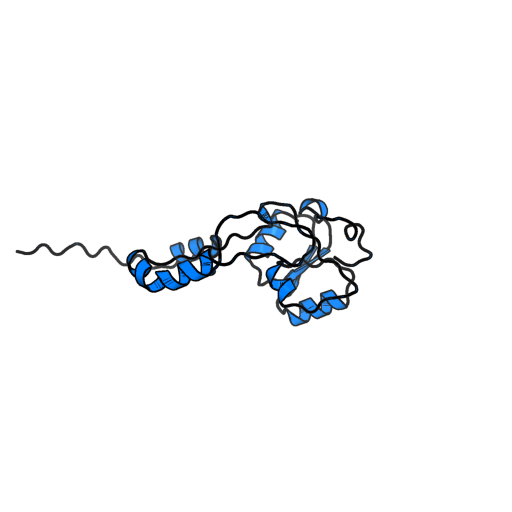2.983 1.00 86.12 89 ALA A CA 1
ATOM 695 C C . ALA A 1 89 ? -12.261 7.308 -2.310 1.00 86.12 89 ALA A C 1
ATOM 697 O O . ALA A 1 89 ? -12.161 7.199 -1.090 1.00 86.12 89 ALA A O 1
ATOM 698 N N . GLU A 1 90 ? -12.306 6.242 -3.109 1.00 85.06 90 GLU A N 1
ATOM 699 C CA . GLU A 1 90 ? -12.241 4.854 -2.643 1.00 85.06 90 GLU A CA 1
ATOM 700 C C . GLU A 1 90 ? -10.847 4.449 -2.146 1.00 85.06 90 GLU A C 1
ATOM 702 O O . GLU A 1 90 ? -10.726 3.492 -1.384 1.00 85.06 90 GLU A O 1
ATOM 707 N N . ALA A 1 91 ? -9.793 5.190 -2.514 1.00 85.00 91 ALA A N 1
ATOM 708 C CA . ALA A 1 91 ? -8.449 5.007 -1.968 1.00 85.00 91 ALA A CA 1
ATOM 709 C C . ALA A 1 91 ? -8.328 5.518 -0.517 1.00 85.00 91 ALA A C 1
ATOM 711 O O . ALA A 1 91 ? -7.241 5.529 0.068 1.00 85.00 91 ALA A O 1
ATOM 712 N N . ARG A 1 92 ? -9.446 5.931 0.091 1.00 83.31 92 ARG A N 1
ATOM 713 C CA . ARG A 1 92 ? -9.536 6.376 1.476 1.00 83.31 92 ARG A CA 1
ATOM 714 C C . ARG A 1 92 ? -10.277 5.346 2.324 1.00 83.31 92 ARG A C 1
ATOM 716 O O . ARG A 1 92 ? -11.437 5.028 2.085 1.00 83.31 92 ARG A O 1
ATOM 723 N N . ALA A 1 93 ? -9.615 4.868 3.374 1.00 75.81 93 ALA A N 1
ATOM 724 C CA . ALA A 1 93 ? -10.240 4.021 4.383 1.00 75.81 93 ALA A CA 1
ATOM 725 C C . ALA A 1 93 ? -10.755 4.868 5.556 1.00 75.81 93 ALA A C 1
ATOM 727 O O . ALA A 1 93 ? -9.986 5.601 6.184 1.00 75.81 93 ALA A O 1
ATOM 728 N N . THR A 1 94 ? -12.040 4.722 5.882 1.00 72.44 94 THR A N 1
ATOM 729 C CA . THR A 1 94 ? -12.642 5.308 7.088 1.00 72.44 94 THR A CA 1
ATOM 730 C C . THR A 1 94 ? -12.657 4.273 8.207 1.00 72.44 94 THR A C 1
ATOM 732 O O . THR A 1 94 ? -13.145 3.157 8.031 1.00 72.44 94 THR A O 1
ATOM 735 N N . TYR A 1 95 ? -12.121 4.641 9.370 1.00 71.31 95 TYR A N 1
ATOM 736 C CA . TYR A 1 95 ? -12.084 3.784 10.555 1.00 71.31 95 TYR A CA 1
ATOM 737 C C . TYR A 1 95 ? -13.108 4.269 11.583 1.00 71.31 95 TYR A C 1
ATOM 739 O O . TYR A 1 95 ? -13.146 5.457 11.895 1.00 71.31 95 TYR A O 1
ATOM 747 N N . TYR A 1 96 ? -13.888 3.345 12.147 1.00 69.12 96 TYR A N 1
ATOM 748 C CA . TYR A 1 96 ? -14.937 3.647 13.123 1.00 69.12 96 TYR A CA 1
ATOM 749 C C . TYR A 1 96 ? -14.641 2.990 14.466 1.00 69.12 96 TYR A C 1
ATOM 751 O O . TYR A 1 96 ? -14.332 1.805 14.515 1.00 69.12 96 TYR A O 1
ATOM 759 N N . LEU A 1 97 ? -14.799 3.725 15.566 1.00 73.75 97 LEU A N 1
ATOM 760 C CA . LEU A 1 97 ? -14.782 3.143 16.907 1.00 73.75 97 LEU A CA 1
ATOM 761 C C . LEU A 1 97 ? -16.219 2.823 17.326 1.00 73.75 97 LEU A C 1
ATOM 763 O O . LEU A 1 97 ? -17.041 3.729 17.437 1.00 73.75 97 LEU A O 1
ATOM 767 N N . ALA A 1 98 ? -16.514 1.545 17.554 1.00 78.06 98 ALA A N 1
ATOM 768 C CA . ALA A 1 98 ? -17.839 1.079 17.951 1.00 78.06 98 ALA A CA 1
ATOM 769 C C . ALA A 1 98 ? -17.776 0.344 19.296 1.00 78.06 98 ALA A C 1
ATOM 771 O O . ALA A 1 98 ? -16.832 -0.399 19.560 1.00 78.06 98 ALA A O 1
ATOM 772 N N . CYS A 1 99 ? -18.794 0.540 20.131 1.00 79.69 99 CYS A N 1
ATOM 773 C CA . CYS A 1 99 ? -19.028 -0.240 21.344 1.00 79.69 99 CYS A CA 1
ATOM 774 C C . CYS A 1 99 ? -20.521 -0.552 21.469 1.00 79.69 99 CYS A C 1
ATOM 776 O O . CYS A 1 99 ? -21.350 0.082 20.812 1.00 79.69 99 CYS A O 1
ATOM 778 N N . LEU A 1 100 ? -20.870 -1.503 22.336 1.00 83.56 100 LEU A N 1
ATOM 779 C CA . LEU A 1 100 ? -22.263 -1.693 22.730 1.00 83.56 100 LEU A CA 1
ATOM 780 C C . LEU A 1 100 ? -22.778 -0.427 23.420 1.00 83.56 100 LEU A C 1
ATOM 782 O O . LEU A 1 100 ? -22.035 0.246 24.139 1.00 83.56 100 LEU A O 1
ATOM 786 N N . GLN A 1 101 ? -24.059 -0.115 23.224 1.00 79.00 101 GLN A N 1
ATOM 787 C CA . GLN A 1 101 ? -24.663 1.105 23.762 1.00 79.00 101 GLN A CA 1
ATOM 788 C C . GLN A 1 101 ? -24.509 1.196 25.290 1.00 79.00 101 GLN A C 1
ATOM 790 O O . GLN A 1 101 ? -24.131 2.245 25.808 1.00 79.00 101 GLN A O 1
ATOM 795 N N . GLY A 1 102 ? -24.695 0.079 26.005 1.00 84.00 102 GLY A N 1
ATOM 796 C CA . GLY A 1 102 ? -24.512 0.007 27.460 1.00 84.00 102 GLY A CA 1
ATOM 797 C C . GLY A 1 102 ? -23.070 0.237 27.936 1.00 84.00 102 GLY A C 1
ATOM 798 O O . GLY A 1 102 ? -22.853 0.659 29.068 1.00 84.00 102 GLY A O 1
ATOM 799 N N . GLU A 1 103 ? -22.073 0.040 27.070 1.00 83.81 103 GLU A N 1
ATOM 800 C CA . GLU A 1 103 ? -20.655 0.221 27.403 1.00 83.81 103 GLU A CA 1
ATOM 801 C C . GLU A 1 103 ? -20.109 1.602 27.013 1.00 83.81 103 GLU A C 1
ATOM 803 O O . GLU A 1 103 ? -18.938 1.906 27.253 1.00 83.81 103 GLU A O 1
ATOM 808 N N . GLN A 1 104 ? -20.942 2.485 26.456 1.00 78.94 104 GLN A N 1
ATOM 809 C CA . GLN A 1 104 ? -20.499 3.797 25.980 1.00 78.94 104 GLN A CA 1
ATOM 810 C C . GLN A 1 104 ? -19.814 4.622 27.081 1.00 78.94 104 GLN A C 1
ATOM 812 O O . GLN A 1 104 ? -18.796 5.273 26.830 1.00 78.94 104 GLN A O 1
ATOM 817 N N . LYS A 1 105 ? -20.326 4.560 28.320 1.00 84.44 105 LYS A N 1
ATOM 818 C CA . LYS A 1 105 ? -19.722 5.253 29.471 1.00 84.44 105 LYS A CA 1
ATOM 819 C C . LYS A 1 105 ? -18.317 4.728 29.773 1.00 84.44 105 LYS A C 1
ATOM 821 O O . LYS A 1 105 ? -17.405 5.534 29.968 1.00 84.44 105 LYS A O 1
ATOM 826 N N . ARG A 1 106 ? -18.129 3.404 29.731 1.00 85.81 106 ARG A N 1
ATOM 827 C CA . ARG A 1 106 ? -16.845 2.724 29.974 1.00 85.81 106 ARG A CA 1
ATOM 828 C C . ARG A 1 106 ? -15.768 3.178 28.986 1.00 85.81 106 ARG A C 1
ATOM 830 O O . ARG A 1 106 ? -14.633 3.415 29.385 1.00 85.81 106 ARG A O 1
ATOM 837 N N . TYR A 1 107 ? -16.134 3.365 27.717 1.00 85.19 107 TYR A N 1
ATOM 838 C CA . TYR A 1 107 ? -15.206 3.764 26.650 1.00 85.19 107 TYR A CA 1
ATOM 839 C C . TYR A 1 107 ? -15.162 5.277 26.368 1.00 85.19 107 TYR A C 1
ATOM 841 O O . TYR A 1 107 ? -14.437 5.722 25.477 1.00 85.19 107 TYR A O 1
ATOM 849 N N . SER A 1 108 ? -15.868 6.101 27.148 1.00 83.88 108 SER A N 1
ATOM 850 C CA . SER A 1 108 ? -15.947 7.561 26.962 1.00 83.88 108 SER A CA 1
ATOM 851 C C . SER A 1 108 ? -14.582 8.263 26.907 1.00 83.88 108 SER A C 1
ATOM 853 O O . SER A 1 108 ? -14.373 9.153 26.076 1.00 83.88 108 SER A O 1
ATOM 855 N N . GLY A 1 109 ? -13.624 7.835 27.735 1.00 85.88 109 GLY A N 1
ATOM 856 C CA . GLY A 1 109 ? -12.256 8.358 27.727 1.00 85.88 109 GLY A CA 1
ATOM 857 C C . GLY A 1 109 ? -11.494 8.028 26.440 1.00 85.88 109 GLY A C 1
ATOM 858 O O . GLY A 1 109 ? -10.796 8.888 25.899 1.00 85.88 109 GLY A O 1
ATOM 859 N N . LEU A 1 110 ? -11.678 6.816 25.904 1.00 83.88 110 LEU A N 1
ATOM 860 C CA . LEU A 1 110 ? -11.099 6.408 24.624 1.00 83.88 110 LEU A CA 1
ATOM 861 C C . LEU A 1 110 ? -11.694 7.238 23.479 1.00 83.88 110 LEU A C 1
ATOM 863 O O . LEU A 1 110 ? -10.942 7.840 22.718 1.00 83.88 110 LEU A O 1
ATOM 867 N N . PHE A 1 111 ? -13.025 7.373 23.422 1.00 83.12 111 PHE A N 1
ATOM 868 C CA . PHE A 1 111 ? -13.705 8.217 22.431 1.00 83.12 111 PHE A CA 1
ATOM 869 C C . PHE A 1 111 ? -13.236 9.676 22.458 1.00 83.12 111 PHE A C 1
ATOM 871 O O . PHE A 1 111 ? -13.195 10.339 21.422 1.00 83.12 111 PHE A O 1
ATOM 878 N N . ARG A 1 112 ? -12.910 10.212 23.639 1.00 83.12 112 ARG A N 1
ATOM 879 C CA . ARG A 1 112 ? -12.389 11.579 23.778 1.00 83.12 112 ARG A CA 1
ATOM 880 C C . ARG A 1 112 ? -10.973 11.701 23.220 1.00 83.12 112 ARG A C 1
ATOM 882 O O . ARG A 1 112 ? -10.709 12.619 22.454 1.00 83.12 112 ARG A O 1
ATOM 889 N N . ARG A 1 113 ? -10.088 10.760 23.561 1.00 81.06 113 ARG A N 1
ATOM 890 C CA . ARG A 1 113 ? -8.689 10.753 23.099 1.00 81.06 113 ARG A CA 1
ATOM 891 C C . ARG A 1 113 ? -8.583 10.632 21.582 1.00 81.06 113 ARG A C 1
ATOM 893 O O . ARG A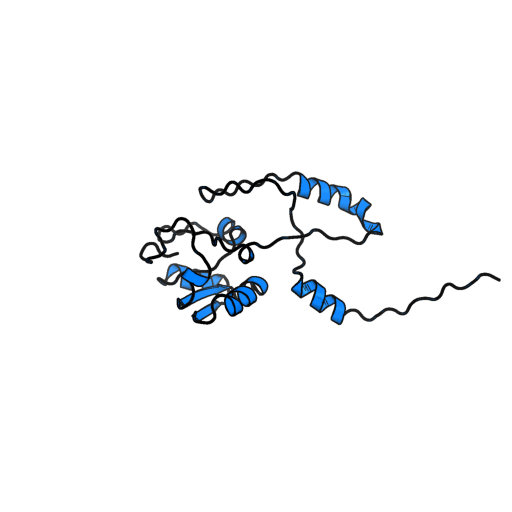 1 113 ? -7.769 11.291 20.954 1.00 81.06 113 ARG A O 1
ATOM 900 N N . VAL A 1 114 ? -9.462 9.819 21.020 1.00 79.00 114 VAL A N 1
ATOM 901 C CA . VAL A 1 114 ? -9.617 9.586 19.589 1.00 79.00 114 VAL A CA 1
ATOM 902 C C . VAL A 1 114 ? -10.131 10.845 18.869 1.00 79.00 114 VAL A C 1
ATOM 904 O O . VAL A 1 114 ? -9.576 11.230 17.848 1.00 79.00 114 VAL A O 1
ATOM 907 N N . ARG A 1 115 ? -11.127 11.554 19.418 1.00 71.56 115 ARG A N 1
ATOM 908 C CA . ARG A 1 115 ? -11.647 12.802 18.816 1.00 71.56 115 ARG A CA 1
ATOM 909 C C . ARG A 1 115 ? -10.686 13.996 18.877 1.00 71.56 115 ARG A C 1
ATOM 911 O O . ARG A 1 115 ? -10.815 14.889 18.052 1.00 71.56 115 ARG A O 1
ATOM 918 N N . GLY A 1 116 ? -9.768 14.032 19.845 1.00 57.91 116 GLY A N 1
ATOM 919 C CA . GLY A 1 116 ? -8.850 15.161 20.060 1.00 57.91 116 GLY A CA 1
ATOM 920 C C . GLY A 1 116 ? -7.562 15.141 19.227 1.00 57.91 116 GLY A C 1
ATOM 921 O O . GLY A 1 116 ? -6.781 16.083 19.315 1.00 57.91 116 GLY A O 1
ATOM 922 N N . GLY A 1 117 ? -7.302 14.086 18.450 1.00 50.88 117 GLY A N 1
ATOM 923 C CA . GLY A 1 117 ? -6.104 14.002 17.614 1.00 50.88 117 GLY A CA 1
ATOM 924 C C . GLY A 1 117 ? -6.265 14.781 16.310 1.00 50.88 117 GLY A C 1
ATOM 925 O O . GLY A 1 117 ? -6.888 14.276 15.380 1.00 50.88 117 GLY A O 1
ATOM 926 N N . ILE A 1 118 ? -5.680 15.977 16.221 1.00 40.66 118 ILE A N 1
ATOM 927 C CA . ILE A 1 118 ? -5.385 16.620 14.932 1.00 40.66 118 ILE A CA 1
ATOM 928 C C . ILE A 1 118 ? -4.187 15.876 14.338 1.00 40.66 118 ILE A C 1
ATOM 930 O O . ILE A 1 118 ? -3.129 15.821 14.961 1.00 40.66 118 ILE A O 1
ATOM 934 N N . TRP A 1 119 ? -4.353 15.285 13.156 1.00 43.12 119 TRP A N 1
ATOM 935 C CA . TRP A 1 119 ? -3.279 14.578 12.458 1.00 43.12 119 TRP A CA 1
ATOM 936 C C . TRP A 1 119 ? -2.889 15.339 11.194 1.00 43.12 119 TRP A C 1
ATOM 938 O O . TRP A 1 119 ? -3.696 15.487 10.278 1.00 43.12 119 TRP A O 1
ATOM 948 N N . VAL A 1 120 ? -1.638 15.794 11.149 1.00 36.78 120 VAL A N 1
ATOM 949 C CA . VAL A 1 120 ? -1.002 16.364 9.958 1.00 36.78 120 VAL A CA 1
ATOM 950 C C . VAL A 1 120 ? -0.038 15.306 9.423 1.00 36.78 120 VAL A C 1
ATOM 952 O O . VAL A 1 120 ? 0.885 14.904 10.128 1.00 36.78 120 VAL A O 1
ATOM 955 N N . SER A 1 121 ? -0.278 14.801 8.210 1.00 32.28 121 SER A N 1
ATOM 956 C CA . SER A 1 121 ? 0.634 13.848 7.566 1.00 32.28 121 SER A CA 1
ATOM 957 C C . SER A 1 121 ? 1.877 14.586 7.044 1.00 32.28 121 SER A C 1
ATOM 959 O O . SER A 1 121 ? 1.720 15.637 6.424 1.00 32.28 121 SER A O 1
ATOM 961 N N . PRO A 1 122 ? 3.099 14.056 7.242 1.00 30.42 122 PRO A N 1
ATOM 962 C CA . PRO A 1 122 ? 4.330 14.664 6.733 1.00 30.42 122 PRO A CA 1
ATOM 963 C C . PRO A 1 122 ? 4.569 14.417 5.231 1.00 30.42 122 PRO A C 1
ATOM 965 O O . PRO A 1 122 ? 5.578 14.870 4.693 1.00 30.42 122 PRO A O 1
ATOM 968 N N . VAL A 1 123 ? 3.669 13.715 4.529 1.00 33.62 123 VAL A N 1
ATOM 969 C CA . VAL A 1 123 ? 3.758 13.567 3.069 1.00 33.62 123 VAL A CA 1
ATOM 970 C C . VAL A 1 123 ? 3.270 14.871 2.435 1.00 33.62 123 VAL A C 1
ATOM 972 O O . VAL A 1 123 ? 2.098 15.224 2.551 1.00 33.62 123 VAL A O 1
ATOM 975 N N . ALA A 1 124 ? 4.206 15.612 1.840 1.00 34.00 124 ALA A N 1
ATOM 976 C CA . ALA A 1 124 ? 4.041 16.973 1.341 1.00 34.00 124 ALA A CA 1
ATOM 977 C C . ALA A 1 124 ? 2.678 17.242 0.667 1.00 34.00 124 ALA A C 1
ATOM 979 O O . ALA A 1 124 ? 2.329 16.624 -0.335 1.00 34.00 124 ALA A O 1
ATOM 980 N N . GLY A 1 125 ? 1.945 18.228 1.198 1.00 29.64 125 GLY A N 1
ATOM 981 C CA . GLY A 1 125 ? 0.958 19.002 0.438 1.00 29.64 125 GLY A CA 1
ATOM 982 C C . GLY A 1 125 ? -0.529 18.681 0.619 1.00 29.64 125 GLY A C 1
ATOM 983 O O . GLY A 1 125 ? -1.343 19.424 0.081 1.00 29.64 125 GLY A O 1
ATOM 984 N N . ALA A 1 126 ? -0.931 17.663 1.385 1.00 28.27 126 ALA A N 1
ATOM 985 C CA . ALA A 1 126 ? -2.357 17.388 1.608 1.00 28.27 126 ALA A CA 1
ATOM 986 C C . ALA A 1 126 ? -2.823 17.857 2.997 1.00 28.27 126 ALA A C 1
ATOM 988 O O . ALA A 1 126 ? -2.841 17.091 3.962 1.00 28.27 126 ALA A O 1
ATOM 989 N N . LEU A 1 127 ? -3.251 19.121 3.093 1.00 27.73 127 LEU A N 1
ATOM 990 C CA . LEU A 1 127 ? -4.149 19.567 4.162 1.00 27.73 127 LEU A CA 1
ATOM 991 C C . LEU A 1 127 ? -5.443 18.751 4.050 1.00 27.73 127 LEU A C 1
ATOM 993 O O . LEU A 1 127 ? -6.269 18.998 3.177 1.00 27.73 127 LEU A O 1
ATOM 997 N N . VAL A 1 128 ? -5.612 17.750 4.913 1.00 34.81 128 VAL A N 1
ATOM 998 C CA . VAL A 1 128 ? -6.900 17.077 5.093 1.00 34.81 128 VAL A CA 1
ATOM 999 C C . VAL A 1 128 ? -7.718 17.945 6.052 1.00 34.81 128 VAL A C 1
ATOM 1001 O O . VAL A 1 128 ? -7.351 18.034 7.226 1.00 34.81 128 VAL A O 1
ATOM 1004 N N . PRO A 1 129 ? -8.803 18.601 5.604 1.00 28.88 129 PRO A N 1
ATOM 1005 C CA . PRO A 1 129 ? -9.630 19.386 6.500 1.00 28.88 129 PRO A CA 1
ATOM 1006 C C . PRO A 1 129 ? -10.418 18.472 7.446 1.00 28.88 129 PRO A C 1
ATOM 1008 O O . PRO A 1 129 ? -10.757 17.331 7.125 1.00 28.88 129 PRO A O 1
ATOM 1011 N N . ASN A 1 130 ? -10.674 19.015 8.635 1.00 37.06 130 ASN A N 1
ATOM 1012 C CA . ASN A 1 130 ? -11.439 18.448 9.739 1.00 37.06 130 ASN A CA 1
ATOM 1013 C C . ASN A 1 130 ? -12.616 17.548 9.320 1.00 37.06 130 ASN A C 1
ATOM 1015 O O . ASN A 1 130 ? -13.604 18.019 8.767 1.00 37.06 130 ASN A O 1
ATOM 1019 N N . ALA A 1 131 ? -12.570 16.289 9.753 1.00 30.09 131 ALA A N 1
ATOM 1020 C CA . ALA A 1 131 ? -13.749 15.532 10.162 1.00 30.09 131 ALA A CA 1
ATOM 1021 C C . ALA A 1 131 ? -13.296 14.496 11.201 1.00 30.09 131 ALA A C 1
ATOM 1023 O O . ALA A 1 131 ? -12.530 13.583 10.897 1.00 30.09 131 ALA A O 1
ATOM 1024 N N . GLY A 1 132 ? -13.704 14.695 12.456 1.00 30.09 132 GLY A N 1
ATOM 1025 C CA . GLY A 1 132 ? -13.235 13.939 13.615 1.00 30.09 132 GLY A CA 1
ATOM 1026 C C . GLY A 1 132 ? -13.432 12.428 13.492 1.00 30.09 132 GLY A C 1
ATOM 1027 O O . GLY A 1 132 ? -14.523 11.910 13.719 1.00 30.09 132 GLY A O 1
ATOM 1028 N N . SER A 1 133 ? -12.363 11.698 13.192 1.00 28.52 133 SER A N 1
ATOM 1029 C CA . SER A 1 133 ? -12.353 10.235 13.208 1.00 28.52 133 SER A CA 1
ATOM 1030 C C . SER A 1 133 ? -10.950 9.719 13.517 1.00 28.52 133 SER A C 1
ATOM 1032 O O . SER A 1 133 ? -10.016 9.936 12.752 1.00 28.52 133 SER A O 1
ATOM 1034 N N . VAL A 1 134 ? -10.814 8.998 14.633 1.00 29.41 134 VAL A N 1
ATOM 1035 C CA . VAL A 1 134 ? -9.672 8.113 14.915 1.00 29.41 134 VAL A CA 1
ATOM 1036 C C . VAL A 1 134 ? -10.228 6.718 15.276 1.00 29.41 134 VAL A C 1
ATOM 1038 O O . VAL A 1 134 ? -11.401 6.548 15.611 1.00 29.41 134 VAL A O 1
ATOM 1041 N N . ALA A 1 135 ? -9.3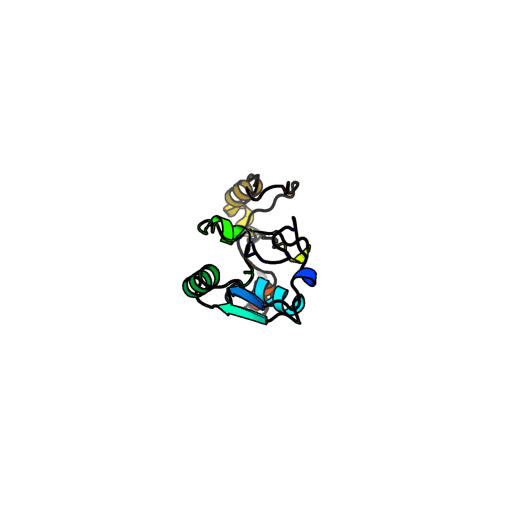81 5.704 15.136 1.00 33.69 135 ALA A N 1
ATOM 1042 C CA . ALA A 1 135 ? -9.710 4.308 14.873 1.00 33.69 135 ALA A CA 1
ATOM 1043 C C . ALA A 1 135 ? -9.913 3.385 16.095 1.00 33.69 135 ALA A C 1
ATOM 1045 O O . ALA A 1 135 ? -9.183 3.488 17.076 1.00 33.69 135 ALA A O 1
ATOM 1046 N N . VAL A 1 136 ? -10.775 2.368 15.924 1.00 27.36 136 VAL A N 1
ATOM 1047 C CA . VAL A 1 136 ? -10.516 0.940 16.234 1.00 27.36 136 VAL A CA 1
ATOM 1048 C C . VAL A 1 136 ? -11.015 0.130 15.020 1.00 27.36 136 VAL A C 1
ATOM 1050 O O . VAL A 1 136 ? -11.905 0.567 14.306 1.00 27.36 136 VAL A O 1
ATOM 1053 N N . ILE A 1 137 ? -10.376 -0.987 14.678 1.00 33.69 137 ILE A N 1
ATOM 1054 C CA . ILE A 1 137 ? -10.612 -1.713 13.417 1.00 33.69 137 ILE A CA 1
ATOM 1055 C C . ILE A 1 137 ? -11.901 -2.535 13.491 1.00 33.69 137 ILE A C 1
ATOM 1057 O O . ILE A 1 137 ? -11.922 -3.498 14.245 1.00 33.69 137 ILE A O 1
ATOM 1061 N N . LEU A 1 138 ? -12.884 -2.257 12.624 1.00 28.27 138 LEU A N 1
ATOM 1062 C CA . LEU A 1 138 ? -13.755 -3.269 12.007 1.00 28.27 138 LEU A CA 1
ATOM 1063 C C . LEU A 1 138 ? -14.112 -2.805 10.583 1.00 28.27 138 LEU A C 1
ATOM 1065 O O . LEU A 1 138 ? -14.882 -1.869 10.396 1.00 28.27 138 LEU A O 1
ATOM 1069 N N . ASN A 1 139 ? -13.515 -3.443 9.574 1.00 31.67 139 ASN A N 1
ATOM 1070 C CA . ASN A 1 139 ? -13.906 -3.287 8.170 1.00 31.67 139 ASN A CA 1
ATOM 1071 C C . ASN A 1 139 ? -15.406 -3.637 8.021 1.00 31.67 139 ASN A C 1
ATOM 1073 O O . ASN A 1 139 ? -15.874 -4.595 8.636 1.00 31.67 139 ASN A O 1
ATOM 1077 N N . SER A 1 140 ? -16.171 -2.916 7.205 1.00 32.94 140 SER A N 1
ATOM 1078 C CA . SER A 1 140 ? -17.580 -3.238 6.928 1.00 32.94 140 SER A CA 1
ATOM 1079 C C . SER A 1 140 ? -17.753 -4.647 6.337 1.00 32.94 140 SER A C 1
ATOM 1081 O O . SER A 1 140 ? -18.714 -5.337 6.683 1.00 32.94 140 SER A O 1
ATOM 1083 N N . ALA A 1 141 ? -16.774 -5.148 5.573 1.00 35.84 141 ALA A N 1
ATOM 1084 C CA . ALA A 1 141 ? -16.742 -6.551 5.139 1.00 35.84 141 ALA A CA 1
ATOM 1085 C C . ALA A 1 141 ? -16.623 -7.542 6.321 1.00 35.84 141 ALA A C 1
ATOM 1087 O O . ALA A 1 141 ? -17.228 -8.614 6.314 1.00 35.84 141 ALA A O 1
ATOM 1088 N N . PHE A 1 142 ? -15.912 -7.157 7.388 1.00 34.44 142 PHE A N 1
ATOM 1089 C CA . PHE A 1 142 ? -15.769 -7.951 8.613 1.00 34.44 142 PHE A CA 1
ATOM 1090 C C . PHE A 1 142 ? -17.061 -7.956 9.451 1.00 34.44 142 PHE A C 1
ATOM 1092 O O . PHE A 1 142 ? -17.422 -8.980 10.034 1.00 34.44 142 PHE A O 1
ATOM 1099 N N . LEU A 1 143 ? -17.802 -6.841 9.476 1.00 33.50 143 LEU A N 1
ATOM 1100 C CA . LEU A 1 143 ? -19.111 -6.754 10.139 1.00 33.50 143 LEU A CA 1
ATOM 1101 C C . LEU A 1 143 ? -20.171 -7.631 9.450 1.00 33.50 143 LEU A C 1
ATOM 1103 O O . LEU A 1 143 ? -20.947 -8.304 10.133 1.00 33.50 143 LEU A O 1
ATOM 1107 N N . LEU A 1 144 ? -20.168 -7.686 8.114 1.00 34.75 144 LEU A N 1
ATOM 1108 C CA . LEU A 1 144 ? -21.065 -8.552 7.338 1.00 34.75 144 LEU A CA 1
ATOM 1109 C C . LEU A 1 144 ? -20.757 -10.046 7.543 1.00 34.75 144 LEU A C 1
ATOM 1111 O O . LEU A 1 144 ? -21.679 -10.852 7.675 1.00 34.75 144 LEU A O 1
ATOM 1115 N N . GLN A 1 145 ? -19.479 -10.421 7.654 1.00 34.53 145 GLN A N 1
ATOM 1116 C CA . GLN A 1 145 ? -19.081 -11.802 7.958 1.00 34.53 145 GLN A CA 1
ATOM 1117 C C . GLN A 1 145 ? -19.398 -12.229 9.397 1.00 34.53 145 GLN A C 1
ATOM 1119 O O . GLN A 1 145 ? -19.770 -13.384 9.606 1.00 34.53 145 GLN A O 1
ATOM 1124 N N . ARG A 1 146 ? -19.303 -11.330 10.390 1.00 34.00 146 ARG A N 1
ATOM 1125 C CA . ARG A 1 146 ? -19.694 -11.647 11.777 1.00 34.00 146 ARG A CA 1
ATOM 1126 C C . ARG A 1 146 ? -21.204 -11.772 11.960 1.00 34.00 146 ARG A C 1
ATOM 1128 O O . ARG A 1 146 ? -21.622 -12.672 12.679 1.00 34.00 146 ARG A O 1
ATOM 1135 N N . ARG A 1 147 ? -22.023 -10.951 11.287 1.00 34.31 147 ARG A N 1
ATOM 1136 C CA . ARG A 1 147 ? -23.493 -11.105 11.337 1.00 34.31 147 ARG A CA 1
ATOM 1137 C C . ARG A 1 147 ? -23.967 -12.470 10.832 1.00 34.31 147 ARG A C 1
ATOM 1139 O O . ARG A 1 147 ? -24.949 -12.981 11.343 1.00 34.31 147 ARG A O 1
ATOM 1146 N N . ARG A 1 148 ? -23.258 -13.078 9.876 1.00 40.78 148 ARG A N 1
ATOM 1147 C CA . ARG A 1 148 ? -23.550 -14.437 9.386 1.00 40.78 148 ARG A CA 1
ATOM 1148 C C . ARG A 1 148 ? -23.082 -15.566 10.314 1.00 40.78 148 ARG A C 1
ATOM 1150 O O . ARG A 1 148 ? -23.445 -16.707 10.065 1.00 40.78 148 ARG A O 1
ATOM 1157 N N . LYS A 1 149 ? -22.249 -15.282 11.324 1.00 35.34 149 LYS A N 1
ATOM 1158 C CA . LYS A 1 149 ? -21.589 -16.299 12.166 1.00 35.34 149 LYS A CA 1
ATOM 1159 C C . LYS A 1 149 ? -21.953 -16.254 13.654 1.00 35.34 149 LYS A C 1
ATOM 1161 O O . LYS A 1 149 ? -21.476 -17.118 14.383 1.00 35.34 149 LYS A O 1
ATOM 1166 N N . LEU A 1 150 ? -22.750 -15.291 14.124 1.00 30.48 150 LEU A N 1
ATOM 1167 C CA . LEU A 1 150 ? -23.322 -15.384 15.472 1.00 30.48 150 LEU A CA 1
ATOM 1168 C C . LEU A 1 150 ? -24.560 -16.293 15.426 1.00 30.48 150 LEU A C 1
ATOM 1170 O O . LEU A 1 150 ? -25.445 -16.027 14.610 1.00 30.48 150 LEU A O 1
ATOM 1174 N N . PRO A 1 151 ? -24.655 -17.326 16.283 1.00 31.12 151 PRO A N 1
ATOM 1175 C CA . PRO A 1 151 ? -25.935 -17.955 16.570 1.00 31.12 151 PRO A CA 1
ATOM 1176 C C . PRO A 1 151 ? -26.887 -16.867 17.069 1.00 31.12 151 PRO A C 1
ATOM 1178 O O . PRO A 1 151 ? -26.502 -16.037 17.895 1.00 31.12 151 PRO A O 1
ATOM 1181 N N . LEU A 1 152 ? -28.106 -16.844 16.538 1.00 32.59 152 LEU A N 1
ATOM 1182 C CA . LEU A 1 152 ? -29.199 -16.095 17.140 1.00 32.59 152 LEU A CA 1
ATOM 1183 C C . LEU A 1 152 ? -29.451 -16.748 18.505 1.00 32.59 152 LEU A C 1
ATOM 1185 O O . LEU A 1 152 ? -30.055 -17.814 18.560 1.00 32.59 152 LEU A O 1
ATOM 1189 N N . GLU A 1 153 ? -28.916 -16.180 19.587 1.00 34.25 153 GLU A N 1
ATOM 1190 C CA . GLU A 1 153 ? -29.421 -16.515 20.917 1.00 34.25 153 GLU A CA 1
ATOM 1191 C C . GLU A 1 153 ? -30.891 -16.094 20.946 1.00 34.25 153 GLU A C 1
ATOM 1193 O O . GLU A 1 153 ? -31.221 -14.929 20.709 1.00 34.25 153 GLU A O 1
ATOM 1198 N N . GLU A 1 154 ? -31.749 -17.096 21.138 1.00 34.41 154 GLU A N 1
ATOM 1199 C CA . GLU A 1 154 ? -33.196 -16.997 21.252 1.00 34.41 154 GLU A CA 1
ATOM 1200 C C . GLU A 1 154 ? -33.610 -15.826 22.144 1.00 34.41 154 GLU A C 1
ATOM 1202 O O . GLU A 1 154 ? -33.096 -15.637 23.251 1.00 34.41 154 GLU A O 1
ATOM 1207 N N . GLU A 1 155 ? -34.589 -15.065 21.656 1.00 34.44 155 GLU A N 1
ATOM 1208 C CA . GLU A 1 155 ? -35.394 -14.153 22.456 1.00 34.44 155 GLU A CA 1
ATOM 1209 C C . GLU A 1 155 ? -35.870 -14.873 23.723 1.00 34.44 155 GLU A C 1
ATOM 1211 O O . GLU A 1 155 ? -36.818 -15.659 23.705 1.00 34.44 155 GLU A O 1
ATOM 1216 N N . ARG A 1 156 ? -35.232 -14.588 24.862 1.00 33.94 156 ARG A N 1
ATOM 1217 C CA . ARG A 1 156 ? -35.833 -14.875 26.162 1.00 33.94 156 ARG A CA 1
ATOM 1218 C C . ARG A 1 156 ? -37.069 -13.993 26.295 1.00 33.94 156 ARG A C 1
ATOM 1220 O O . ARG A 1 156 ? -36.965 -12.804 26.596 1.00 33.94 156 ARG A O 1
ATOM 1227 N N . GLN A 1 157 ? -38.227 -14.596 26.043 1.00 31.58 157 GLN A N 1
ATOM 1228 C CA . GLN 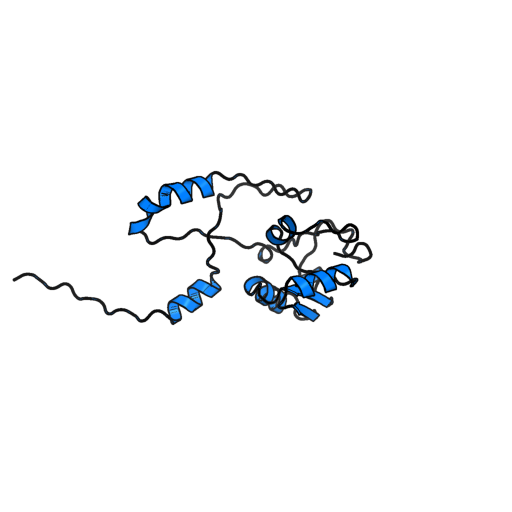A 1 157 ? -39.537 -14.058 26.388 1.00 31.58 157 GLN A CA 1
ATOM 1229 C C . GLN A 1 157 ? -39.538 -13.618 27.865 1.00 31.58 157 GLN A C 1
ATOM 1231 O O . GLN A 1 157 ? -39.009 -14.341 28.716 1.00 31.58 157 GLN A O 1
ATOM 1236 N N . PRO A 1 158 ? -40.101 -12.446 28.201 1.00 34.12 158 PRO A N 1
ATOM 1237 C CA . PRO A 1 158 ? -40.180 -12.001 29.583 1.00 34.12 158 PRO A CA 1
ATOM 1238 C C . PRO A 1 158 ? -41.161 -12.889 30.353 1.00 34.12 158 PRO A C 1
ATOM 1240 O O . PRO A 1 158 ? -42.346 -12.951 30.030 1.00 34.12 158 PRO A O 1
ATOM 1243 N N . THR A 1 159 ? -40.669 -13.565 31.391 1.00 36.44 159 THR A N 1
ATOM 1244 C CA . THR A 1 159 ? -41.505 -14.232 32.390 1.00 36.44 159 THR A CA 1
ATOM 1245 C C . THR A 1 159 ? -42.346 -13.167 33.092 1.00 36.44 159 THR A C 1
ATOM 1247 O O . THR A 1 159 ? -41.821 -12.337 33.836 1.00 36.44 159 THR A O 1
ATOM 1250 N N . LEU A 1 160 ? -43.649 -13.153 32.812 1.00 33.06 160 LEU A N 1
ATOM 1251 C CA . LEU A 1 160 ? -44.621 -12.365 33.559 1.00 33.06 160 LEU A CA 1
ATOM 1252 C C . LEU A 1 160 ? -44.728 -12.935 34.978 1.00 33.06 160 LEU A C 1
ATOM 1254 O O . LEU A 1 160 ? -44.906 -14.136 35.164 1.00 33.06 160 LEU A O 1
ATOM 1258 N N . LEU A 1 161 ? -44.594 -12.047 35.961 1.00 34.88 161 LEU A N 1
ATOM 1259 C CA . LEU A 1 161 ? -44.956 -12.288 37.352 1.00 34.88 161 LEU A CA 1
ATOM 1260 C C . LEU A 1 161 ? -46.459 -12.585 37.454 1.00 34.88 161 LEU A C 1
ATOM 1262 O O . LEU A 1 161 ? -47.273 -11.753 37.051 1.00 34.88 161 LEU A O 1
ATOM 1266 N N . SER A 1 162 ? -46.791 -13.720 38.065 1.00 40.81 162 SER A N 1
ATOM 1267 C CA . SER A 1 162 ? -48.000 -13.939 38.868 1.00 40.81 162 SER A CA 1
ATOM 1268 C C . SER A 1 162 ? -47.726 -15.044 39.876 1.00 40.81 162 SER A C 1
ATOM 1270 O O . SER A 1 162 ? -47.357 -16.144 39.403 1.00 40.81 162 SER A O 1
#

Radius of gyration: 20.83 Å; chains: 1; bounding box: 64×38×56 Å

Foldseek 3Di:
DFCPDPCQPPQADALVRCALFEEEEAVVVPLVVVVCVVSRVNYHYNYDPDPVVSVVCVLPDPGHYDDDLVVVVVDDDDPRGDDHYHPDPSSDDAADDDDPPVCCVVCVVVLVVQQPDDDDRPRPDDPDDDDRGDHDDDDPVNVVVVVVPDDPPDPPDDDDDD